Protein AF-A0A4U2E9D0-F1 (afdb_monomer)

Structure (mmCIF, N/CA/C/O backbone):
data_AF-A0A4U2E9D0-F1
#
_entry.id   AF-A0A4U2E9D0-F1
#
loop_
_atom_site.group_PDB
_atom_site.id
_atom_site.type_symbol
_atom_site.label_atom_id
_atom_site.label_alt_id
_atom_site.label_comp_id
_atom_site.label_asym_id
_atom_site.label_entity_id
_atom_site.label_seq_id
_atom_site.pdbx_PDB_ins_code
_atom_site.Cartn_x
_atom_site.Cartn_y
_atom_site.Cartn_z
_atom_site.occupancy
_atom_site.B_iso_or_equiv
_atom_site.auth_seq_id
_atom_site.auth_comp_id
_atom_site.auth_asym_id
_atom_site.auth_atom_id
_atom_site.pdbx_PDB_model_num
ATOM 1 N N . MET A 1 1 ? -2.400 9.793 5.279 1.00 84.31 1 MET A N 1
ATOM 2 C CA . MET A 1 1 ? -3.807 9.437 4.979 1.00 84.31 1 MET A CA 1
ATOM 3 C C . MET A 1 1 ? -4.166 8.242 5.832 1.00 84.31 1 MET A C 1
ATOM 5 O O . MET A 1 1 ? -3.536 7.203 5.684 1.00 84.31 1 MET A O 1
ATOM 9 N N . ARG A 1 2 ? -5.167 8.359 6.708 1.00 88.62 2 ARG A N 1
ATOM 10 C CA . ARG A 1 2 ? -5.596 7.220 7.528 1.00 88.62 2 ARG A CA 1
ATOM 11 C C . ARG A 1 2 ? -6.405 6.234 6.692 1.00 88.62 2 ARG A C 1
ATOM 13 O O . ARG A 1 2 ? -7.372 6.630 6.049 1.00 88.62 2 ARG A O 1
ATOM 20 N N . THR A 1 3 ? -6.002 4.970 6.694 1.00 89.69 3 THR A N 1
ATOM 21 C CA . THR A 1 3 ? -6.690 3.897 5.967 1.00 89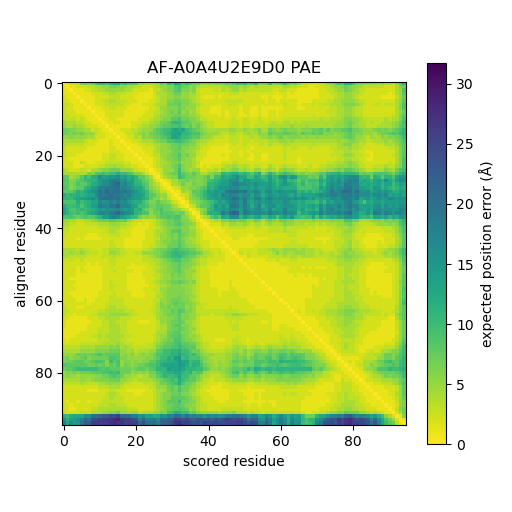.69 3 THR A CA 1
ATOM 22 C C . THR A 1 3 ? -6.413 2.549 6.621 1.00 89.69 3 THR A C 1
ATOM 24 O O . THR A 1 3 ? -5.415 2.381 7.322 1.00 89.69 3 THR A O 1
ATOM 27 N N . THR A 1 4 ? -7.288 1.583 6.378 1.00 92.31 4 THR A N 1
ATOM 28 C CA . THR A 1 4 ? -7.078 0.188 6.749 1.00 92.31 4 THR A CA 1
ATOM 29 C C . THR A 1 4 ? -6.495 -0.572 5.566 1.00 92.31 4 THR A C 1
ATOM 31 O O . THR A 1 4 ? -7.027 -0.513 4.457 1.00 92.31 4 THR A O 1
ATOM 34 N N . ILE A 1 5 ? -5.418 -1.317 5.796 1.00 94.12 5 ILE A N 1
ATOM 35 C CA . ILE A 1 5 ? -4.863 -2.265 4.832 1.00 94.12 5 ILE A CA 1
ATOM 36 C C . ILE A 1 5 ? -5.408 -3.651 5.153 1.00 94.12 5 ILE A C 1
ATOM 38 O O . ILE A 1 5 ? -5.129 -4.191 6.221 1.00 94.12 5 ILE A O 1
ATOM 42 N N . ASN A 1 6 ? -6.157 -4.236 4.219 1.00 94.06 6 ASN A N 1
ATOM 43 C CA . ASN A 1 6 ? -6.711 -5.587 4.368 1.00 94.06 6 ASN A CA 1
ATOM 44 C C . ASN A 1 6 ? -5.738 -6.659 3.869 1.00 94.06 6 ASN A C 1
ATOM 46 O O . ASN A 1 6 ? -5.601 -7.720 4.468 1.00 94.06 6 ASN A O 1
ATOM 50 N N . PHE A 1 7 ? -5.064 -6.373 2.753 1.00 94.88 7 PHE A N 1
ATOM 51 C CA . PHE A 1 7 ? -4.137 -7.288 2.096 1.00 94.88 7 PHE A CA 1
ATOM 52 C C . PHE A 1 7 ? -2.983 -6.502 1.482 1.00 94.88 7 PHE A C 1
ATOM 54 O O . PHE A 1 7 ? -3.172 -5.391 0.985 1.00 94.88 7 PHE A O 1
ATOM 61 N N . ALA A 1 8 ? -1.800 -7.102 1.449 1.00 97.19 8 ALA A N 1
ATOM 62 C CA . ALA A 1 8 ? -0.664 -6.606 0.689 1.00 97.19 8 ALA A CA 1
ATOM 63 C C . ALA A 1 8 ? 0.091 -7.790 0.092 1.00 97.19 8 ALA A C 1
ATOM 65 O O . ALA A 1 8 ? 0.121 -8.870 0.680 1.00 97.19 8 ALA A O 1
ATOM 66 N N . GLN A 1 9 ? 0.685 -7.591 -1.079 1.00 97.81 9 GLN A N 1
ATOM 67 C CA . GLN A 1 9 ? 1.589 -8.566 -1.671 1.00 97.81 9 GLN A CA 1
ATOM 68 C C . GLN A 1 9 ? 2.609 -7.873 -2.567 1.00 97.81 9 GLN A C 1
ATOM 70 O O . GLN A 1 9 ? 2.349 -6.802 -3.126 1.00 97.81 9 GLN A O 1
ATOM 75 N N . TYR A 1 10 ? 3.760 -8.513 -2.716 1.00 97.62 10 TYR A N 1
ATOM 76 C CA . TYR A 1 10 ? 4.819 -8.102 -3.622 1.00 97.62 10 TYR A CA 1
ATOM 77 C C . TYR A 1 10 ? 5.429 -9.307 -4.332 1.00 97.62 10 TYR A C 1
ATOM 79 O O . TYR A 1 10 ? 5.228 -10.454 -3.936 1.00 97.62 10 TYR A O 1
ATOM 87 N N . GLY A 1 11 ? 6.191 -9.037 -5.382 1.00 96.50 11 GLY A N 1
ATOM 88 C CA . GLY A 1 11 ? 6.932 -10.053 -6.107 1.00 96.50 11 GLY A CA 1
ATOM 89 C C . GLY A 1 11 ? 7.711 -9.462 -7.270 1.00 96.50 11 GLY A C 1
ATOM 90 O O . GLY A 1 11 ? 7.920 -8.247 -7.349 1.00 96.50 11 GLY A O 1
ATOM 91 N N . SER A 1 12 ? 8.097 -10.345 -8.182 1.00 96.25 12 SER A N 1
ATOM 92 C CA . SER A 1 12 ? 8.715 -10.001 -9.458 1.00 96.25 12 SER A CA 1
ATOM 93 C C . SER A 1 12 ? 7.901 -10.627 -10.582 1.00 96.25 12 SER A C 1
ATOM 95 O O . SER A 1 12 ? 7.372 -11.727 -10.427 1.00 96.25 12 SER A O 1
ATOM 97 N N . PHE A 1 13 ? 7.753 -9.908 -11.689 1.00 92.81 13 PHE A N 1
ATOM 98 C CA . PHE A 1 13 ? 7.265 -10.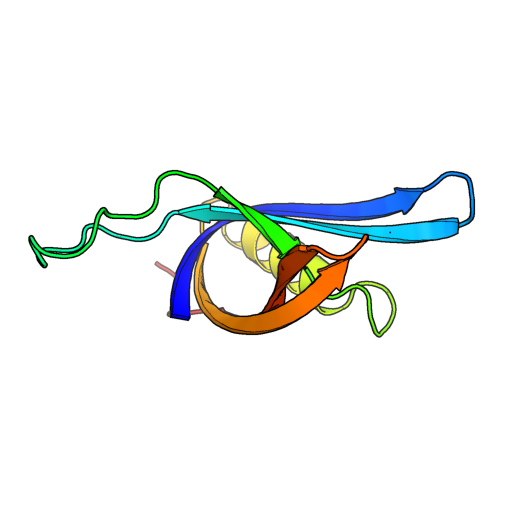492 -12.934 1.00 92.81 13 PHE A CA 1
ATOM 99 C C . PHE A 1 13 ? 8.332 -11.418 -13.531 1.00 92.81 13 PHE A C 1
ATOM 101 O O . PHE A 1 13 ? 9.497 -11.363 -13.135 1.00 92.81 13 PHE A O 1
ATOM 108 N N . ASP A 1 14 ? 7.948 -12.219 -14.524 1.00 94.81 14 ASP A N 1
ATOM 109 C CA . ASP A 1 14 ? 8.852 -13.159 -15.207 1.00 94.81 14 ASP A CA 1
ATOM 110 C C . ASP A 1 14 ? 10.065 -12.465 -15.852 1.00 94.81 14 ASP A C 1
ATOM 112 O O . ASP A 1 14 ? 11.126 -13.061 -16.006 1.00 94.81 14 ASP A O 1
ATOM 116 N N . ASP A 1 15 ? 9.928 -11.180 -16.190 1.00 93.56 15 ASP A N 1
ATOM 117 C CA . ASP A 1 15 ? 11.000 -10.336 -16.728 1.00 93.56 15 ASP A CA 1
ATOM 118 C C . ASP A 1 15 ? 11.861 -9.649 -15.650 1.00 93.56 15 ASP A C 1
ATOM 120 O O . ASP A 1 15 ? 12.680 -8.782 -15.958 1.00 93.56 15 ASP A O 1
ATOM 124 N N . GLY A 1 16 ? 11.673 -10.006 -14.379 1.00 91.25 16 GLY A N 1
ATOM 125 C CA . GLY A 1 16 ? 12.429 -9.482 -13.245 1.00 91.25 16 GLY A CA 1
ATOM 126 C C . GLY A 1 16 ? 11.967 -8.114 -12.741 1.00 91.25 16 GLY A C 1
ATOM 127 O O . GLY A 1 16 ? 12.503 -7.631 -11.742 1.00 91.25 16 GLY A O 1
ATOM 128 N N . ARG A 1 17 ? 10.966 -7.473 -13.363 1.00 91.88 17 ARG A N 1
ATOM 129 C CA . ARG A 1 17 ? 10.444 -6.194 -12.858 1.00 91.88 17 ARG A CA 1
ATOM 130 C C . ARG A 1 17 ? 9.700 -6.399 -11.534 1.00 91.88 17 ARG A C 1
ATOM 132 O O . ARG A 1 17 ? 8.822 -7.263 -11.468 1.00 91.88 17 ARG A O 1
ATOM 139 N N . PRO A 1 18 ? 9.974 -5.593 -10.493 1.00 94.69 18 PRO A N 1
ATOM 140 C CA . PRO A 1 18 ? 9.280 -5.724 -9.224 1.00 94.69 18 PRO A CA 1
ATOM 141 C C . 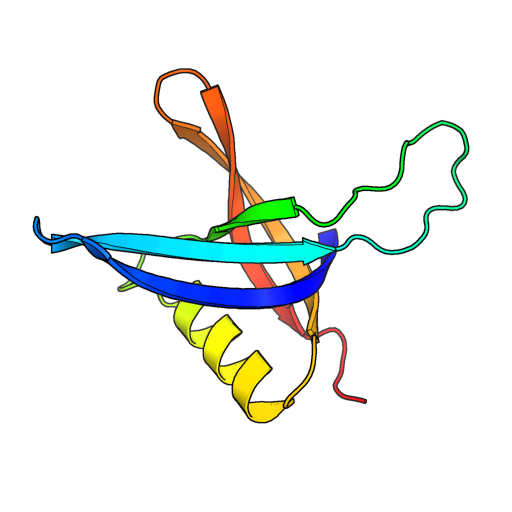PRO A 1 18 ? 7.842 -5.209 -9.326 1.00 94.69 18 PRO A C 1
ATOM 143 O O . PRO A 1 18 ? 7.536 -4.268 -10.066 1.00 94.69 18 PRO A O 1
ATOM 146 N N . TRP A 1 19 ? 6.957 -5.799 -8.532 1.00 94.69 19 TRP A N 1
ATOM 147 C CA . TRP A 1 19 ? 5.606 -5.304 -8.324 1.00 94.69 19 TRP A CA 1
ATOM 148 C C . TRP A 1 19 ? 5.228 -5.373 -6.853 1.00 94.69 19 TRP A C 1
ATOM 150 O O . TRP A 1 19 ? 5.641 -6.274 -6.127 1.00 94.69 19 TRP A O 1
ATOM 160 N N . ALA A 1 20 ? 4.388 -4.435 -6.429 1.00 97.19 20 ALA A N 1
ATOM 161 C CA . ALA A 1 20 ? 3.795 -4.445 -5.106 1.00 97.19 20 ALA A CA 1
ATOM 162 C C . ALA A 1 20 ? 2.434 -3.748 -5.121 1.00 97.19 20 ALA A C 1
ATOM 164 O O . ALA A 1 20 ? 2.261 -2.707 -5.763 1.00 97.19 20 ALA A O 1
ATOM 165 N N . ASN A 1 21 ? 1.455 -4.335 -4.435 1.00 96.75 21 ASN A N 1
ATOM 166 C CA . ASN A 1 21 ? 0.113 -3.777 -4.309 1.00 96.75 21 ASN A CA 1
ATOM 167 C C . ASN A 1 21 ? -0.445 -4.023 -2.907 1.00 96.75 21 ASN A C 1
ATOM 169 O O . ASN A 1 21 ? -0.131 -5.030 -2.272 1.00 96.75 21 ASN A O 1
ATOM 173 N N . CYS A 1 22 ? -1.341 -3.144 -2.475 1.00 96.31 22 CYS A N 1
ATOM 174 C CA . CYS A 1 22 ? -2.168 -3.356 -1.298 1.00 96.31 22 CYS A CA 1
ATOM 175 C C . CYS A 1 22 ? -3.644 -3.085 -1.601 1.00 96.31 22 CYS A C 1
ATOM 177 O O . CYS A 1 22 ? -3.992 -2.448 -2.600 1.00 96.31 22 CYS A O 1
ATOM 179 N N . GLN A 1 23 ? -4.507 -3.620 -0.745 1.00 94.94 23 GLN A N 1
ATOM 180 C CA . GLN A 1 23 ? -5.923 -3.305 -0.706 1.00 94.94 23 GLN A CA 1
ATOM 181 C C . GLN A 1 23 ? -6.178 -2.373 0.478 1.00 94.94 23 GLN A C 1
ATOM 183 O O . GLN A 1 23 ? -5.936 -2.755 1.624 1.00 94.94 23 GLN A O 1
ATOM 188 N N . THR A 1 24 ? -6.673 -1.178 0.183 1.00 91.62 24 THR A N 1
ATOM 189 C CA . THR A 1 24 ? -7.021 -0.142 1.156 1.00 91.62 24 THR A CA 1
ATOM 190 C C . THR A 1 24 ? -8.533 -0.069 1.318 1.00 91.62 24 THR A C 1
ATOM 192 O O . THR A 1 24 ? -9.266 -0.145 0.331 1.00 91.62 24 THR A O 1
ATOM 195 N N . CYS A 1 25 ? -9.002 0.142 2.538 1.00 88.56 25 CYS A N 1
ATOM 196 C CA . CYS A 1 25 ? -10.359 0.583 2.825 1.00 88.56 25 CYS A CA 1
ATOM 197 C C . CYS A 1 25 ? -10.256 1.874 3.630 1.00 88.56 25 CYS A C 1
ATOM 199 O O . CYS A 1 25 ? -9.529 1.933 4.624 1.00 88.56 25 CYS A O 1
ATOM 201 N N . GLU A 1 26 ? -10.924 2.928 3.185 1.00 79.25 26 GLU A N 1
ATOM 202 C CA . GLU A 1 26 ? -11.050 4.119 4.016 1.00 79.25 26 GLU A CA 1
ATOM 203 C C . GLU A 1 26 ? -12.202 3.936 4.998 1.00 79.25 26 GLU A C 1
ATOM 205 O O . GLU A 1 26 ? -13.137 3.174 4.748 1.00 79.25 26 GLU A O 1
ATOM 210 N N . ASP A 1 27 ? -12.086 4.603 6.141 1.00 67.00 27 ASP A N 1
ATOM 211 C CA . ASP A 1 27 ? -13.102 4.550 7.182 1.00 67.00 27 ASP A CA 1
ATOM 212 C C . ASP A 1 27 ? -14.322 5.406 6.809 1.00 67.00 27 ASP A C 1
ATOM 214 O O . ASP A 1 27 ? -14.270 6.249 5.903 1.00 67.00 27 ASP A O 1
ATOM 218 N N . PHE A 1 28 ? -15.427 5.192 7.522 1.00 62.75 28 PHE A N 1
ATOM 219 C CA . PHE A 1 28 ? -16.658 5.953 7.365 1.00 62.75 28 PHE A CA 1
ATOM 220 C C . PHE A 1 28 ? -16.377 7.455 7.487 1.00 62.75 28 PHE A C 1
ATOM 222 O O . PHE A 1 28 ? -15.903 7.945 8.514 1.00 62.75 28 PHE A O 1
ATOM 229 N N . ARG A 1 29 ? -16.701 8.207 6.432 1.00 66.94 29 ARG A N 1
ATOM 230 C CA . ARG A 1 29 ? -16.660 9.668 6.454 1.00 66.94 29 ARG A CA 1
ATOM 231 C C . ARG A 1 29 ? -18.068 10.192 6.710 1.00 66.94 29 ARG A C 1
ATOM 233 O O . ARG A 1 29 ? -19.003 9.826 6.008 1.00 66.94 29 ARG A O 1
ATOM 240 N N . SER A 1 30 ? -18.206 11.070 7.702 1.00 67.56 30 SER A N 1
ATOM 241 C CA . SER A 1 30 ? -19.451 11.800 7.986 1.00 67.56 30 SER A CA 1
ATOM 242 C C . SER A 1 30 ? -19.661 13.011 7.070 1.00 67.56 30 SER A C 1
ATOM 244 O O . SER A 1 30 ? -20.703 13.662 7.136 1.00 67.56 30 SER A O 1
ATOM 246 N N . ASP A 1 31 ? -18.675 13.324 6.227 1.00 75.31 31 ASP A N 1
ATOM 247 C CA . ASP A 1 31 ? -18.743 14.421 5.271 1.00 75.31 31 ASP A CA 1
ATOM 248 C C . ASP A 1 31 ? -19.636 14.047 4.081 1.00 75.31 31 ASP A C 1
ATOM 250 O O . ASP A 1 31 ? -19.266 13.242 3.229 1.00 75.31 31 ASP A O 1
ATOM 254 N N . LEU A 1 32 ? -20.812 14.672 4.016 1.00 71.69 32 LEU A N 1
ATOM 255 C CA . LEU A 1 32 ? -21.804 14.458 2.961 1.00 71.69 32 LEU A CA 1
ATOM 256 C C . LEU A 1 32 ? -21.355 14.968 1.581 1.00 71.69 32 LEU A C 1
ATOM 258 O O . LEU A 1 32 ? -22.026 14.689 0.590 1.00 71.69 32 LEU A O 1
ATOM 262 N N . GLN A 1 33 ? -20.253 15.720 1.502 1.00 76.31 33 GLN A N 1
ATOM 263 C CA . GLN A 1 33 ? -19.684 16.217 0.245 1.00 76.31 33 GLN A CA 1
ATOM 264 C C . GLN A 1 33 ? -18.639 15.266 -0.354 1.00 76.31 33 GLN A C 1
ATOM 266 O O . GLN A 1 33 ? -18.166 15.494 -1.468 1.00 76.31 33 GLN A O 1
ATOM 271 N N . VAL A 1 34 ? -18.275 14.193 0.356 1.00 64.31 34 VAL A N 1
ATOM 272 C CA . VAL A 1 34 ? -17.266 13.230 -0.089 1.00 64.31 34 VAL A CA 1
ATOM 273 C C . VAL A 1 34 ? -17.870 11.833 -0.085 1.00 64.31 34 VAL A C 1
ATOM 275 O O . VAL A 1 34 ? -18.261 11.310 0.954 1.00 64.31 34 VAL A O 1
ATOM 278 N N . ALA A 1 35 ? -17.903 11.180 -1.247 1.00 62.19 35 ALA A N 1
ATOM 279 C CA . ALA A 1 35 ? -18.174 9.750 -1.289 1.00 62.19 35 ALA A CA 1
ATOM 280 C C . ALA A 1 35 ? -17.032 9.026 -0.556 1.00 62.19 35 ALA A C 1
ATOM 282 O O . ALA A 1 35 ? -15.870 9.163 -0.942 1.00 62.19 35 ALA A O 1
ATOM 283 N N . GLY A 1 36 ? -17.341 8.289 0.515 1.00 59.78 36 GLY A N 1
ATOM 284 C CA . GLY A 1 36 ? -16.356 7.418 1.161 1.00 59.78 36 GLY A CA 1
ATOM 285 C C . GLY A 1 36 ? -15.712 6.474 0.138 1.00 59.78 36 GLY A C 1
ATOM 286 O O . GLY A 1 36 ? -16.348 6.092 -0.847 1.00 59.78 36 GLY A O 1
ATOM 287 N N . ALA A 1 37 ? -14.447 6.106 0.339 1.00 64.25 37 ALA A N 1
ATOM 288 C CA . ALA A 1 37 ? -13.774 5.214 -0.596 1.00 64.25 37 ALA A CA 1
ATOM 289 C C . ALA A 1 37 ? -14.136 3.752 -0.304 1.00 64.25 37 ALA A C 1
ATOM 291 O O . ALA A 1 37 ? -13.852 3.223 0.773 1.00 64.25 37 ALA A O 1
ATOM 292 N N . GLN A 1 38 ? -14.737 3.086 -1.293 1.00 73.94 38 GLN A N 1
ATOM 293 C CA . GLN A 1 38 ? -14.869 1.631 -1.296 1.00 73.94 38 GLN A CA 1
ATOM 294 C C . GLN A 1 38 ? -13.477 0.979 -1.300 1.00 73.94 38 GLN A C 1
ATOM 296 O O . GLN A 1 38 ? -12.483 1.604 -1.673 1.00 73.94 38 GLN A O 1
ATOM 301 N N . VAL A 1 39 ? -13.421 -0.298 -0.914 1.00 86.06 39 VAL A N 1
ATOM 302 C CA . VAL A 1 39 ? -12.239 -1.158 -1.035 1.00 86.06 39 VAL A CA 1
ATOM 303 C C . VAL A 1 39 ? -11.533 -0.924 -2.376 1.00 86.06 39 VAL A C 1
ATOM 305 O O . VAL A 1 39 ? -12.070 -1.237 -3.439 1.00 86.06 39 VAL A O 1
ATOM 308 N N . ALA A 1 40 ? -10.319 -0.386 -2.316 1.00 87.44 40 ALA A N 1
ATOM 309 C CA . ALA A 1 40 ? -9.542 0.018 -3.477 1.00 87.44 40 ALA A CA 1
ATOM 310 C C . ALA A 1 40 ? -8.212 -0.733 -3.530 1.00 87.44 40 ALA A C 1
ATOM 312 O O . ALA A 1 40 ? -7.624 -1.090 -2.509 1.00 87.44 40 ALA A O 1
ATOM 313 N N . LYS A 1 41 ? -7.719 -0.965 -4.747 1.00 91.88 41 LYS A N 1
ATOM 314 C CA . LYS A 1 41 ? -6.363 -1.461 -4.976 1.00 91.88 41 LYS A CA 1
ATOM 315 C C . LYS A 1 41 ? -5.427 -0.274 -5.170 1.00 91.88 41 LYS A C 1
ATOM 317 O O . LYS A 1 41 ? -5.697 0.589 -6.000 1.00 91.88 41 LYS A O 1
ATOM 322 N N . MET A 1 42 ? -4.292 -0.288 -4.484 1.00 92.69 42 MET A N 1
ATOM 323 C CA . MET A 1 42 ? -3.267 0.745 -4.582 1.00 92.69 42 MET A CA 1
ATOM 324 C C . MET A 1 42 ? -1.907 0.133 -4.931 1.00 92.69 42 MET A C 1
ATOM 326 O O . MET A 1 42 ? -1.568 -0.964 -4.481 1.00 92.69 42 MET A O 1
ATOM 330 N N . SER A 1 43 ? -1.124 0.838 -5.754 1.00 95.12 43 SER A N 1
ATOM 331 C CA . SER A 1 43 ? 0.279 0.481 -5.989 1.00 95.12 43 SER A CA 1
ATOM 332 C C . SER A 1 43 ? 1.111 0.803 -4.748 1.00 95.12 43 SER A C 1
ATOM 334 O O . SER A 1 43 ? 0.915 1.843 -4.129 1.00 95.12 43 SER A O 1
ATOM 336 N N . VAL A 1 44 ? 2.078 -0.044 -4.417 1.00 96.69 44 VAL A N 1
ATOM 337 C CA . VAL A 1 44 ? 3.056 0.228 -3.352 1.00 96.69 44 VAL A CA 1
ATOM 338 C C . VAL A 1 44 ? 4.409 0.514 -3.988 1.00 96.69 44 VAL A C 1
ATOM 340 O O . VAL A 1 44 ? 4.704 -0.001 -5.069 1.00 96.69 44 VAL A O 1
ATOM 343 N N . ASP A 1 45 ? 5.212 1.367 -3.357 1.00 95.69 45 ASP A N 1
ATOM 344 C CA . ASP A 1 45 ? 6.559 1.645 -3.836 1.00 95.69 45 ASP A CA 1
ATOM 345 C C . ASP A 1 45 ? 7.404 0.365 -3.882 1.00 95.69 45 ASP A C 1
ATOM 347 O O . ASP A 1 45 ? 7.478 -0.402 -2.919 1.00 95.69 45 ASP A O 1
ATOM 351 N N . THR A 1 46 ? 8.033 0.147 -5.031 1.00 95.75 46 THR A N 1
ATOM 352 C CA . THR A 1 46 ? 8.888 -1.007 -5.310 1.00 95.75 46 THR A CA 1
ATOM 353 C C . THR A 1 46 ? 10.373 -0.674 -5.165 1.00 95.75 46 THR A C 1
ATOM 355 O O . THR A 1 46 ? 11.217 -1.547 -5.369 1.00 95.75 46 THR A O 1
ATOM 358 N N . ALA A 1 47 ? 10.717 0.578 -4.840 1.00 92.12 47 ALA A N 1
ATOM 359 C CA . ALA A 1 47 ? 12.086 0.977 -4.538 1.00 92.12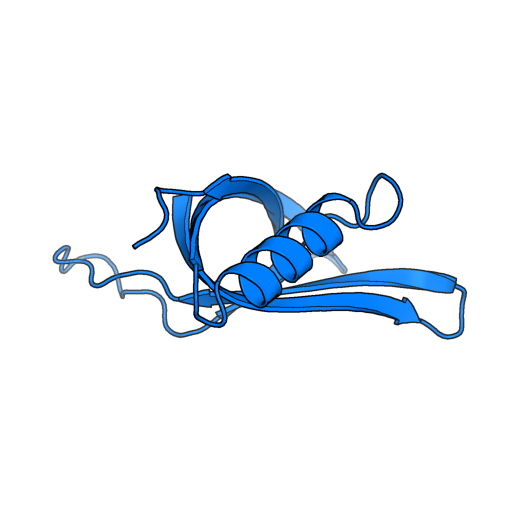 47 ALA A CA 1
ATOM 360 C C . ALA A 1 47 ? 12.676 0.149 -3.381 1.00 92.12 47 ALA A C 1
ATOM 362 O O . ALA A 1 47 ? 11.952 -0.376 -2.530 1.00 92.12 47 ALA A O 1
ATOM 363 N N . ASN A 1 48 ? 14.009 0.053 -3.347 1.00 92.62 48 ASN A N 1
ATOM 364 C CA . ASN A 1 48 ? 14.754 -0.671 -2.312 1.00 92.62 48 ASN A CA 1
ATOM 365 C C . ASN A 1 48 ? 14.257 -2.117 -2.119 1.00 92.62 48 ASN A C 1
ATOM 367 O O . ASN A 1 48 ? 13.977 -2.534 -0.998 1.00 92.62 48 ASN A O 1
ATOM 371 N N . ASP A 1 49 ? 14.111 -2.865 -3.219 1.00 92.50 49 ASP A N 1
ATOM 372 C CA . ASP A 1 49 ? 13.692 -4.275 -3.209 1.00 92.50 49 ASP A CA 1
ATOM 373 C C . ASP A 1 49 ? 12.362 -4.504 -2.455 1.00 92.50 49 ASP A C 1
ATOM 375 O O . ASP A 1 49 ? 12.264 -5.306 -1.519 1.00 92.50 49 ASP A O 1
ATOM 379 N N . ASN A 1 50 ? 11.322 -3.753 -2.846 1.00 95.56 50 ASN A N 1
ATOM 380 C CA . ASN A 1 50 ? 9.971 -3.828 -2.275 1.00 95.56 50 ASN A CA 1
ATOM 381 C C . ASN A 1 50 ? 9.913 -3.600 -0.746 1.00 95.56 50 ASN A C 1
ATOM 383 O O . ASN A 1 50 ? 9.052 -4.173 -0.071 1.00 95.56 50 ASN A O 1
ATOM 387 N N . ALA A 1 51 ? 10.800 -2.773 -0.176 1.00 96.75 51 ALA A N 1
ATOM 388 C CA . ALA A 1 51 ? 10.921 -2.587 1.277 1.00 96.75 51 ALA A CA 1
ATOM 389 C C . ALA A 1 51 ? 9.591 -2.235 1.974 1.00 96.75 51 ALA A C 1
ATOM 391 O O . ALA A 1 51 ? 9.251 -2.822 3.003 1.00 96.75 51 ALA A O 1
ATOM 392 N N . VAL A 1 52 ? 8.804 -1.323 1.393 1.00 97.00 52 VAL A N 1
ATOM 393 C CA . VAL A 1 52 ? 7.510 -0.885 1.953 1.00 97.00 52 VAL A CA 1
ATOM 394 C C . VAL A 1 52 ? 6.499 -2.031 1.959 1.00 97.00 52 VAL A C 1
ATOM 396 O O . VAL A 1 52 ? 5.811 -2.265 2.951 1.00 97.00 52 VAL A O 1
ATOM 399 N N . ALA A 1 53 ? 6.434 -2.788 0.865 1.00 97.44 53 ALA A N 1
ATOM 400 C CA . ALA A 1 53 ? 5.510 -3.904 0.737 1.00 97.44 53 ALA A CA 1
ATOM 401 C C . ALA A 1 53 ? 5.886 -5.075 1.654 1.00 97.44 53 ALA A C 1
ATOM 403 O O . ALA A 1 53 ? 5.007 -5.673 2.269 1.00 97.44 53 ALA A O 1
ATOM 404 N N . LYS A 1 54 ? 7.185 -5.354 1.815 1.00 97.88 54 LYS A N 1
ATOM 405 C CA . LYS A 1 54 ? 7.694 -6.317 2.802 1.00 97.88 54 LYS A CA 1
ATOM 406 C C . LYS A 1 54 ? 7.275 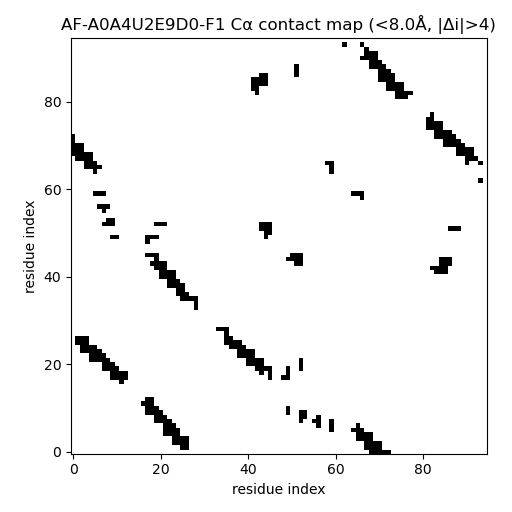-5.937 4.219 1.00 97.88 54 LYS A C 1
ATOM 408 O O . LYS A 1 54 ? 6.800 -6.795 4.960 1.00 97.88 54 LYS A O 1
ATOM 413 N N . ALA A 1 55 ? 7.402 -4.659 4.581 1.00 97.44 55 ALA A N 1
ATOM 414 C CA . ALA A 1 55 ? 6.978 -4.160 5.886 1.00 97.44 55 ALA A CA 1
ATOM 415 C C . ALA A 1 55 ? 5.458 -4.292 6.095 1.00 97.44 55 ALA A C 1
ATOM 417 O O . ALA A 1 55 ? 5.032 -4.734 7.161 1.00 97.44 55 ALA A O 1
ATOM 418 N N . LEU A 1 56 ? 4.645 -3.987 5.076 1.00 97.00 56 LEU A N 1
ATOM 419 C CA . LEU A 1 56 ? 3.193 -4.191 5.125 1.00 97.00 56 LEU A CA 1
ATOM 420 C C . LEU A 1 56 ? 2.816 -5.661 5.317 1.00 97.00 56 LEU A C 1
ATOM 422 O O . LEU A 1 56 ? 2.027 -5.983 6.201 1.00 97.00 56 LEU A O 1
ATOM 426 N N . VAL A 1 57 ? 3.382 -6.555 4.498 1.00 97.81 57 VAL A N 1
ATOM 427 C CA . VAL A 1 57 ? 3.109 -7.998 4.578 1.00 97.81 57 VAL A CA 1
ATOM 428 C C . VAL A 1 57 ? 3.500 -8.535 5.949 1.00 97.81 57 VAL A C 1
ATOM 430 O O . VAL A 1 57 ? 2.715 -9.251 6.564 1.00 97.81 57 VAL A O 1
ATOM 433 N N . LYS A 1 58 ? 4.669 -8.143 6.468 1.00 97.50 58 LYS A N 1
ATOM 434 C CA . LYS A 1 58 ? 5.101 -8.510 7.819 1.00 97.50 58 LYS A CA 1
ATOM 435 C C . LYS A 1 58 ? 4.091 -8.052 8.876 1.00 97.50 58 LYS A C 1
ATOM 437 O O . LYS A 1 58 ? 3.686 -8.862 9.700 1.00 97.50 58 LYS A O 1
ATOM 442 N N . ALA A 1 59 ? 3.655 -6.793 8.828 1.00 96.44 59 ALA A N 1
ATOM 443 C CA . ALA A 1 59 ? 2.697 -6.256 9.792 1.00 96.44 59 ALA A CA 1
ATOM 444 C C . ALA A 1 59 ? 1.339 -6.983 9.746 1.00 96.44 59 ALA A C 1
ATOM 446 O O . ALA A 1 59 ? 0.785 -7.297 10.795 1.00 96.44 59 ALA A O 1
ATOM 447 N N . LEU A 1 60 ? 0.835 -7.306 8.551 1.00 96.19 60 LEU A N 1
ATOM 448 C CA . LEU A 1 60 ? -0.399 -8.083 8.370 1.00 96.19 60 LEU A CA 1
ATOM 449 C C . LEU A 1 60 ? -0.271 -9.510 8.919 1.00 96.19 60 LEU A C 1
ATOM 451 O O . LEU A 1 60 ? -1.168 -9.992 9.607 1.00 96.19 60 LEU A O 1
ATOM 455 N N . VAL A 1 61 ? 0.852 -10.182 8.644 1.00 96.31 61 VAL A N 1
ATOM 456 C CA . VAL A 1 61 ? 1.121 -11.535 9.155 1.00 96.31 61 VAL A CA 1
ATOM 457 C C . VAL A 1 61 ? 1.242 -11.531 10.678 1.00 96.31 61 VAL A C 1
ATOM 459 O O . VAL A 1 61 ? 0.700 -12.417 11.330 1.00 96.31 61 VAL A O 1
ATOM 462 N N . GLU A 1 62 ? 1.906 -10.537 11.266 1.00 95.62 62 GLU A N 1
ATOM 463 C CA . GLU A 1 62 ? 2.005 -10.409 12.725 1.00 95.62 62 GLU A CA 1
ATOM 464 C C . GLU A 1 62 ? 0.655 -10.093 13.383 1.00 95.62 62 GLU A C 1
ATOM 466 O O . GLU A 1 62 ? 0.396 -10.558 14.489 1.00 95.62 62 GLU A O 1
ATOM 471 N N . ALA A 1 63 ? -0.200 -9.310 12.721 1.00 94.56 63 ALA A N 1
ATOM 472 C CA . ALA A 1 63 ? -1.509 -8.928 13.243 1.00 94.56 63 ALA A CA 1
ATOM 473 C C . ALA A 1 63 ? -2.592 -9.999 13.036 1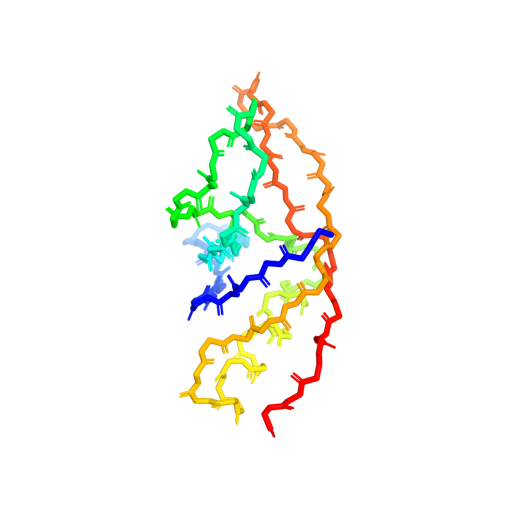.00 94.56 63 ALA A C 1
ATOM 475 O O . ALA A 1 63 ? -3.615 -9.952 13.719 1.00 94.56 63 ALA A O 1
ATOM 476 N N . GLN A 1 64 ? -2.410 -10.918 12.075 1.00 94.75 64 GLN A N 1
ATOM 477 C CA . GLN A 1 64 ? -3.431 -11.886 11.635 1.00 94.75 64 GLN A CA 1
ATOM 478 C C . GLN A 1 64 ? -4.794 -11.223 11.334 1.00 94.75 64 GLN A C 1
ATOM 480 O O . GLN A 1 64 ? -5.854 -11.819 11.509 1.00 94.75 64 GLN A O 1
ATOM 485 N N . SER A 1 65 ? -4.770 -9.955 10.922 1.00 92.94 65 SER A N 1
ATOM 486 C CA . SER A 1 65 ? -5.949 -9.107 10.738 1.00 92.94 65 SER A CA 1
ATOM 487 C C . SER A 1 65 ? -5.595 -7.861 9.911 1.00 92.94 65 SER A C 1
ATOM 489 O O . SER A 1 65 ? -4.407 -7.558 9.741 1.00 92.94 65 SER A O 1
ATOM 491 N N . PRO A 1 66 ? -6.596 -7.135 9.372 1.00 93.88 66 PRO A N 1
ATOM 492 C CA . PRO A 1 66 ? -6.367 -5.832 8.758 1.00 93.88 66 PRO A CA 1
ATOM 493 C C . PRO A 1 66 ? -5.682 -4.854 9.718 1.00 93.88 66 PRO A C 1
ATOM 495 O O . PRO A 1 66 ? -5.986 -4.826 10.909 1.00 93.88 66 PRO A O 1
ATOM 498 N N . ILE A 1 67 ? -4.787 -4.016 9.192 1.00 94.50 67 ILE A N 1
ATOM 499 C CA . ILE A 1 67 ? -4.031 -3.031 9.981 1.00 94.50 67 ILE A CA 1
ATOM 500 C C . ILE A 1 67 ? -4.470 -1.607 9.652 1.00 94.50 67 ILE A C 1
ATOM 502 O O . ILE A 1 67 ? -4.604 -1.245 8.484 1.00 94.50 67 ILE A O 1
ATOM 506 N N . ALA A 1 68 ? -4.640 -0.774 10.676 1.00 93.38 68 ALA A N 1
ATOM 507 C CA . ALA A 1 68 ? -4.836 0.659 10.501 1.00 93.38 68 ALA A CA 1
ATOM 508 C C . ALA A 1 68 ? -3.479 1.356 10.344 1.00 93.38 68 ALA A C 1
ATOM 510 O O . ALA A 1 68 ? -2.568 1.171 11.159 1.00 93.38 68 ALA A O 1
ATOM 511 N N . VAL A 1 69 ? -3.344 2.173 9.302 1.00 93.69 69 VAL A N 1
ATOM 512 C CA . VAL A 1 69 ? -2.104 2.887 8.997 1.00 93.69 69 VAL A CA 1
ATOM 513 C C . VAL A 1 69 ? -2.356 4.359 8.728 1.00 93.69 69 VAL A C 1
ATOM 515 O O . VAL A 1 69 ? -3.394 4.743 8.187 1.00 93.69 69 VAL A O 1
ATOM 518 N N . ASP A 1 70 ? -1.366 5.182 9.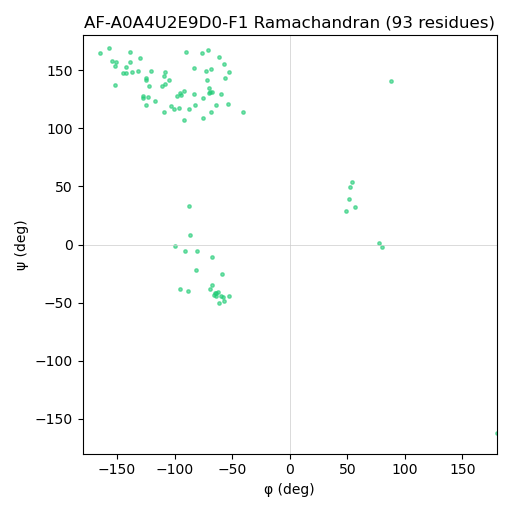054 1.00 93.81 70 ASP A N 1
ATOM 519 C CA . ASP A 1 70 ? -1.204 6.485 8.431 1.00 93.81 70 ASP A CA 1
ATOM 520 C C . ASP A 1 70 ? -0.283 6.321 7.226 1.00 93.81 70 ASP A C 1
ATOM 522 O O . ASP A 1 70 ? 0.908 6.043 7.363 1.00 93.81 70 ASP A O 1
ATOM 526 N N . ALA A 1 71 ? -0.874 6.402 6.041 1.00 93.06 71 ALA A N 1
ATOM 527 C CA . ALA A 1 71 ? -0.226 6.177 4.762 1.00 93.06 71 ALA A CA 1
ATOM 528 C C . ALA A 1 71 ? 0.270 7.488 4.142 1.00 93.06 71 ALA A C 1
ATOM 530 O O . ALA A 1 71 ? -0.507 8.428 3.957 1.00 93.06 71 ALA A O 1
ATOM 531 N N . ASP A 1 72 ? 1.534 7.524 3.739 1.00 95.44 72 ASP A N 1
ATOM 532 C CA . ASP A 1 72 ? 2.063 8.569 2.869 1.00 95.44 72 ASP A CA 1
ATOM 533 C C . ASP A 1 72 ? 1.847 8.169 1.404 1.00 95.44 72 ASP A C 1
ATOM 535 O O . ASP A 1 72 ? 2.361 7.143 0.940 1.00 95.44 72 ASP A O 1
ATOM 539 N N . ILE A 1 73 ? 1.038 8.954 0.692 1.00 93.25 73 ILE A N 1
ATOM 540 C CA . ILE A 1 73 ? 0.617 8.669 -0.680 1.00 93.25 73 ILE A CA 1
ATOM 541 C C . ILE A 1 73 ? 1.296 9.650 -1.627 1.00 93.25 73 ILE A C 1
ATOM 543 O O . ILE A 1 73 ? 0.997 10.842 -1.642 1.00 93.25 73 ILE A O 1
ATOM 547 N N . GLY A 1 74 ? 2.173 9.120 -2.473 1.00 92.88 74 GLY A N 1
ATOM 548 C CA . GLY A 1 74 ? 2.728 9.841 -3.606 1.00 92.88 74 GLY A CA 1
ATOM 549 C C . GLY A 1 74 ? 1.881 9.665 -4.864 1.00 92.88 74 GLY A C 1
ATOM 550 O O . GLY A 1 74 ? 1.064 8.750 -4.979 1.00 92.88 74 GLY A O 1
ATOM 551 N N . MET A 1 75 ? 2.138 10.506 -5.861 1.00 91.44 75 MET A N 1
ATOM 552 C CA . MET A 1 75 ? 1.609 10.340 -7.214 1.00 91.44 75 MET A CA 1
ATOM 553 C C . MET A 1 75 ? 2.724 9.946 -8.178 1.00 91.44 75 MET A C 1
ATOM 555 O O . MET A 1 75 ? 3.860 10.402 -8.071 1.00 91.44 75 MET A O 1
ATOM 559 N N . SER A 1 76 ? 2.391 9.107 -9.152 1.00 85.69 76 SER A N 1
ATOM 560 C CA . SER A 1 76 ? 3.259 8.788 -10.283 1.00 85.69 76 SER A CA 1
ATOM 561 C C . SER A 1 76 ? 2.437 8.720 -11.561 1.00 85.69 76 SER A C 1
ATOM 563 O O . SER A 1 76 ? 1.234 8.484 -11.513 1.00 85.69 76 SER A O 1
ATOM 565 N N . VAL A 1 77 ? 3.075 8.910 -12.713 1.00 86.38 77 VAL A N 1
ATOM 566 C CA . VAL A 1 77 ? 2.416 8.769 -14.013 1.00 86.38 77 VAL A CA 1
ATOM 567 C C . VAL A 1 77 ? 2.774 7.408 -14.593 1.00 86.38 77 VAL A C 1
ATOM 569 O O . VAL A 1 77 ? 3.934 7.140 -14.901 1.00 86.38 77 VAL A O 1
ATOM 572 N N . LYS A 1 78 ? 1.774 6.544 -14.777 1.00 80.50 78 LYS A N 1
ATOM 573 C CA . LYS A 1 78 ? 1.927 5.267 -15.487 1.00 80.50 78 LYS A CA 1
ATOM 574 C C . LYS A 1 78 ? 1.051 5.289 -16.730 1.00 80.50 78 LYS A C 1
ATOM 576 O O . LYS A 1 78 ? -0.153 5.487 -16.634 1.00 80.50 78 LYS A O 1
ATOM 581 N N . LYS A 1 79 ? 1.658 5.080 -17.905 1.00 85.00 79 LYS A N 1
ATOM 582 C CA . LYS A 1 79 ? 0.963 5.088 -19.210 1.00 85.00 79 LYS A CA 1
ATOM 583 C C . LYS A 1 79 ? 0.100 6.347 -19.432 1.00 85.00 79 LYS A C 1
ATOM 585 O O . LYS A 1 79 ? -1.010 6.259 -19.940 1.00 85.00 79 LYS A O 1
ATOM 590 N N . GLY A 1 80 ? 0.600 7.510 -19.009 1.00 87.25 80 GLY A N 1
ATOM 591 C CA . GLY A 1 80 ? -0.104 8.790 -19.144 1.00 87.25 80 GLY A CA 1
ATOM 592 C C . GLY A 1 80 ? -1.230 9.031 -18.131 1.00 87.25 80 GLY A C 1
ATOM 593 O O . GLY A 1 80 ? -1.853 10.084 -18.183 1.00 87.25 80 GLY A O 1
ATOM 594 N N . GLN A 1 81 ? -1.479 8.105 -17.199 1.00 84.62 81 GLN A N 1
ATOM 595 C CA . GLN A 1 81 ? -2.483 8.270 -16.147 1.00 84.62 81 GLN A CA 1
ATOM 596 C C . GLN A 1 81 ? -1.821 8.494 -14.782 1.00 84.62 81 GLN A C 1
ATOM 598 O O . GLN A 1 81 ? -0.831 7.818 -14.469 1.00 84.62 81 GLN A O 1
ATOM 603 N N . PRO A 1 82 ? -2.342 9.419 -13.955 1.00 85.75 82 PRO A N 1
ATOM 604 C CA . PRO A 1 82 ? -1.906 9.554 -12.576 1.00 85.75 82 PRO A CA 1
ATOM 605 C C . PRO A 1 82 ? -2.328 8.316 -11.779 1.00 85.75 82 PRO A C 1
ATOM 607 O O . PRO A 1 82 ? -3.475 7.879 -11.831 1.00 85.75 82 PRO A O 1
ATOM 610 N N . VAL A 1 83 ? -1.390 7.753 -11.029 1.00 88.00 83 VAL A N 1
ATOM 611 C CA . VAL A 1 83 ? -1.593 6.595 -10.163 1.00 88.00 83 VAL A CA 1
ATOM 612 C C . VAL A 1 83 ? -1.081 6.943 -8.773 1.00 88.00 83 VAL A C 1
ATOM 614 O O . VAL A 1 83 ? 0.062 7.380 -8.615 1.00 88.00 83 VAL A O 1
ATOM 617 N N . ALA A 1 84 ? -1.928 6.729 -7.769 1.00 90.19 84 ALA A N 1
ATOM 618 C CA . ALA A 1 84 ? -1.547 6.830 -6.369 1.00 90.19 84 ALA A CA 1
ATOM 619 C C . ALA A 1 84 ? -0.612 5.672 -5.985 1.00 90.19 84 ALA A C 1
ATOM 621 O O . ALA A 1 84 ? -0.861 4.511 -6.331 1.00 90.19 84 ALA A O 1
ATOM 622 N N . ILE A 1 85 ? 0.467 5.996 -5.276 1.00 94.62 85 ILE A N 1
ATOM 623 C CA . ILE A 1 85 ? 1.458 5.034 -4.798 1.00 94.62 85 ILE A CA 1
ATOM 624 C C . ILE A 1 85 ? 1.664 5.229 -3.300 1.00 94.62 85 ILE A C 1
ATOM 626 O O . ILE A 1 85 ? 2.026 6.319 -2.866 1.00 94.62 85 ILE A O 1
ATOM 630 N N . LEU A 1 86 ? 1.518 4.157 -2.526 1.00 95.81 86 LEU A N 1
ATOM 631 C CA . LEU A 1 86 ? 1.922 4.130 -1.125 1.00 95.81 86 LEU A CA 1
ATOM 632 C C . LEU A 1 86 ? 3.452 4.188 -1.025 1.00 95.81 86 LEU A C 1
ATOM 634 O O . LEU A 1 86 ? 4.136 3.250 -1.444 1.00 95.81 86 LEU A O 1
ATOM 638 N N . LYS A 1 87 ? 3.979 5.282 -0.473 1.00 96.94 87 LYS A N 1
ATOM 639 C CA . LYS A 1 87 ? 5.418 5.555 -0.348 1.00 96.94 87 LYS A CA 1
ATOM 640 C C . LYS A 1 87 ? 5.990 5.144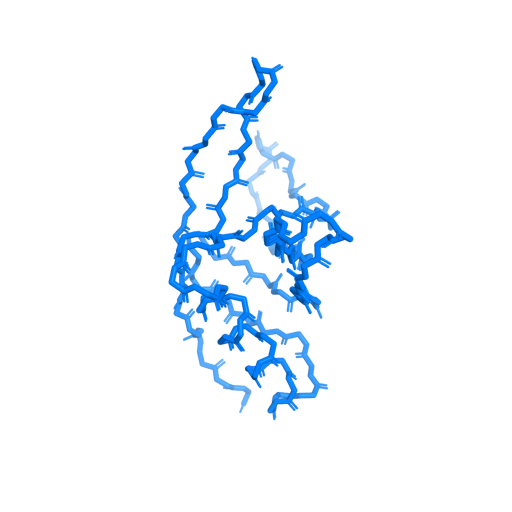 0.996 1.00 96.94 87 LYS A C 1
ATOM 642 O O . LYS A 1 87 ? 7.095 4.618 1.062 1.00 96.94 87 LYS A O 1
ATOM 647 N N . SER A 1 88 ? 5.234 5.357 2.060 1.00 97.12 88 SER A N 1
ATOM 648 C CA . SER A 1 88 ? 5.581 4.912 3.405 1.00 97.12 88 SER A CA 1
ATOM 649 C C . SER A 1 88 ? 4.313 4.789 4.247 1.00 97.12 88 SER A C 1
ATOM 651 O O . SER A 1 88 ? 3.228 5.183 3.813 1.00 97.12 88 SER A O 1
ATOM 653 N N . PHE A 1 89 ? 4.425 4.190 5.429 1.00 96.56 89 PHE A N 1
ATOM 654 C CA . PHE A 1 89 ? 3.311 4.115 6.364 1.00 96.56 89 PHE A CA 1
ATOM 655 C C . PHE A 1 89 ? 3.796 4.055 7.811 1.00 96.56 89 PHE A C 1
ATOM 657 O O . PHE A 1 89 ? 4.911 3.612 8.090 1.00 96.56 89 PHE A O 1
ATOM 664 N N . GLN A 1 90 ? 2.922 4.456 8.727 1.00 96.69 90 GLN A N 1
ATOM 665 C CA . GLN A 1 90 ? 3.067 4.233 10.162 1.00 96.69 90 GLN A CA 1
ATOM 666 C C . GLN A 1 90 ? 1.856 3.456 10.675 1.00 96.69 90 GLN A C 1
ATOM 668 O O . GLN A 1 90 ? 0.725 3.746 10.293 1.00 96.69 90 GLN A O 1
ATOM 673 N N . LEU A 1 91 ? 2.080 2.456 11.528 1.00 94.81 91 LEU A N 1
ATOM 674 C CA . LEU A 1 91 ? 0.990 1.728 12.183 1.00 94.81 91 LEU A CA 1
ATOM 675 C C . LEU A 1 91 ? 0.310 2.645 13.206 1.00 94.81 91 LEU A C 1
ATOM 677 O O . LEU A 1 91 ? 0.985 3.220 14.056 1.00 94.81 91 LEU A O 1
ATOM 681 N N . LEU A 1 92 ? -1.020 2.735 13.172 1.00 90.38 92 LEU A N 1
ATOM 682 C CA . LEU A 1 92 ? -1.806 3.584 14.078 1.00 90.38 92 LEU A CA 1
ATOM 683 C C . LEU A 1 92 ? -2.172 2.896 15.407 1.00 90.38 92 LEU A C 1
ATOM 685 O O . LEU A 1 92 ? -3.173 3.242 16.028 1.00 90.38 92 LEU A O 1
ATOM 689 N N . SER A 1 93 ? -1.286 2.022 15.899 1.00 71.19 93 SER A N 1
ATOM 690 C CA . SER A 1 93 ? -1.400 1.146 17.089 1.00 71.19 93 SER A C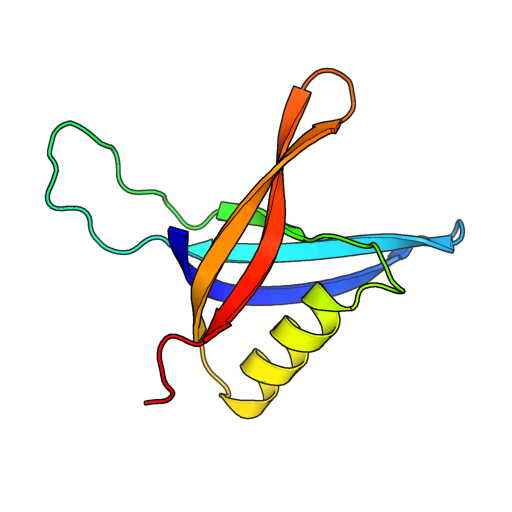A 1
ATOM 691 C C . SER A 1 93 ? -2.039 -0.225 16.822 1.00 71.19 93 SER A C 1
ATOM 693 O O . SER A 1 93 ? -2.978 -0.349 16.038 1.00 71.19 93 SER A O 1
ATOM 695 N N . LYS A 1 94 ? -1.476 -1.259 17.475 1.00 50.53 94 LYS A N 1
ATOM 696 C CA . LYS A 1 94 ? -2.024 -2.626 17.568 1.00 50.53 94 LYS A CA 1
ATOM 697 C C . LYS A 1 94 ? -3.307 -2.611 18.421 1.00 50.53 94 LYS A C 1
ATOM 699 O O . LYS A 1 94 ? -3.395 -1.736 19.284 1.00 50.53 94 LYS A O 1
ATOM 704 N N . PRO A 1 95 ? -4.260 -3.532 18.186 1.00 43.56 95 PRO A N 1
ATOM 705 C CA . PRO A 1 95 ? -5.391 -3.721 19.094 1.00 43.56 95 PRO A CA 1
ATOM 706 C C . PRO A 1 95 ? -4.933 -3.981 20.534 1.00 43.56 95 PRO A C 1
ATOM 708 O O . PRO A 1 95 ? -3.826 -4.547 20.713 1.00 43.56 95 PRO A O 1
#

Secondary structure (DSSP, 8-state):
-EEEEEEEEEEE-TTS-EEEEEEEEPPPP--TTSPPPPSEEEEE--HHHHHHHHHHHHHHHHHTS-EEEEEEEEEEEETTEEEEEEEEEEE----

pLDDT: mean 88.74, std 11.43, range [43.56, 97.88]

Mean predicted aligned error: 5.11 Å

Radius of gyration: 13.84 Å; Cα contacts (8 Å, |Δi|>4): 195; chains: 1; bounding box: 37×29×38 Å

Nearest PDB structures (foldseek):
  7ym1-assembly1_B  TM=5.176E-01  e=5.496E-02  Staphylococcus aureus subsp. aureus ED98
  5xgt-assembly1_A  TM=4.653E-01  e=1.185E-01  Staphylococcus aureus
  1x3g-assembly1_A-2  TM=4.229E-01  e=1.838E-01  Mycolicibacterium smegmatis
  1ue5-assembly1_A-2  TM=3.940E-01  e=2.289E-01  Mycobacterium tuberculosis
  3b0m-assembly1_A  TM=3.080E-01  e=3.368E+00  Nicotiana tabacum

Solvent-accessible surface area (backbone atoms only — not comparable to full-atom values): 5465 Å² total; per-residue (Å²): 82,74,32,31,38,69,47,54,50,65,53,62,48,98,87,66,51,69,45,29,37,34,33,39,32,48,66,93,59,89,50,89,90,50,83,62,52,66,82,39,80,39,40,33,40,47,63,79,84,30,47,55,33,53,51,48,37,51,51,34,64,76,59,76,44,66,43,50,29,40,35,41,74,43,80,45,76,57,96,90,38,85,40,63,24,42,64,46,72,43,77,72,66,81,134

Foldseek 3Di:
DKWKWFDKDKDADPVRHIFIKTWTAHDDDPDPVDDGDDTDIATEDCPPNSVQRVVVRVVCVVQVGIFIKDFDWDWDADPNDIGIYGHHIDTPDHD

Sequence (95 aa):
MRTTINFAQYGSFDDGRPWANCQTCEDFRSDLQVAGAQVAKMSVDTANDNAVAKALVKALVEAQSPIAVDADIGMSVKKGQPVAILKSFQLLSKP